Protein AF-A0A920FW53-F1 (afdb_monomer_lite)

pLDDT: mean 87.88, std 15.61, range [35.84, 98.0]

Foldseek 3Di:
DVVDPDDFAQEDEDEAQPLVVQVVVDPDPVSSVVRDDPPRVVVQVVQVVVVVRYPYHHDPVCVVVVVVVDPPDPPPPPPDD

Secondary structure (DSSP, 8-state):
-TTTTPPP-SEEE-----HHHHHHH---HHHHHTT--HHHHHHHHHHHHTTTT-EEE--GGGHHHHHHHS-----------

Structure (mmCIF, N/CA/C/O backbone):
data_AF-A0A920FW53-F1
#
_entry.id   AF-A0A920FW53-F1
#
loop_
_atom_site.group_PDB
_atom_site.id
_atom_site.type_symbol
_atom_site.label_atom_id
_atom_site.label_alt_id
_atom_site.label_comp_id
_atom_site.label_asym_id
_atom_site.label_entity_id
_atom_site.label_seq_id
_atom_site.pdbx_PDB_ins_code
_atom_site.Cartn_x
_atom_site.Cartn_y
_atom_site.Cartn_z
_atom_site.occupancy
_atom_site.B_iso_or_equiv
_atom_site.auth_seq_id
_atom_site.auth_comp_id
_atom_site.auth_asym_id
_atom_site.auth_atom_id
_atom_site.pdbx_PDB_model_num
ATOM 1 N N . MET A 1 1 ? 0.268 -12.878 -19.798 1.00 57.25 1 MET A N 1
ATOM 2 C CA . MET A 1 1 ? 0.146 -11.442 -20.145 1.00 57.25 1 MET A CA 1
ATOM 3 C C . MET A 1 1 ? 0.045 -11.146 -21.640 1.00 57.25 1 MET A C 1
ATOM 5 O O . MET A 1 1 ? -0.389 -10.058 -21.949 1.00 57.25 1 MET A O 1
ATOM 9 N N . LYS A 1 2 ? 0.438 -12.017 -22.588 1.00 54.41 2 LYS A N 1
ATOM 10 C CA . LYS A 1 2 ? 0.283 -11.691 -24.026 1.00 54.41 2 LYS A CA 1
ATOM 11 C C . LYS A 1 2 ? -1.137 -11.907 -24.580 1.00 54.41 2 LYS A C 1
ATOM 13 O O . LYS A 1 2 ? -1.466 -11.314 -25.595 1.00 54.41 2 LYS A O 1
ATOM 18 N N . SER A 1 3 ? -1.956 -12.734 -23.927 1.00 64.25 3 SER A N 1
ATOM 19 C CA . SER A 1 3 ? -3.340 -13.033 -24.335 1.00 64.25 3 SER A CA 1
ATOM 20 C C . SER A 1 3 ? -4.374 -12.039 -23.794 1.00 64.25 3 SER A C 1
ATOM 22 O O . SER A 1 3 ? -5.414 -11.831 -24.400 1.00 64.25 3 SER A O 1
ATOM 24 N N . GLU A 1 4 ? -4.059 -11.395 -22.676 1.00 70.50 4 GLU A N 1
ATOM 25 C CA . GLU A 1 4 ? -4.875 -10.396 -21.991 1.00 70.50 4 GLU A CA 1
ATOM 26 C C . GLU A 1 4 ? -4.139 -9.067 -22.185 1.00 70.50 4 GLU A C 1
ATOM 28 O O . GLU A 1 4 ? -2.958 -9.013 -21.853 1.00 70.50 4 GLU A O 1
ATOM 33 N N . LYS A 1 5 ? -4.747 -8.014 -22.743 1.00 82.12 5 LYS A N 1
ATOM 34 C CA . LYS A 1 5 ? -4.083 -6.716 -23.024 1.00 82.12 5 LYS A CA 1
ATOM 35 C C . LYS A 1 5 ? -3.728 -5.943 -21.735 1.00 82.12 5 LYS A C 1
ATOM 37 O O . LYS A 1 5 ? -4.209 -4.837 -21.511 1.00 82.12 5 LYS A O 1
ATOM 42 N N . ILE A 1 6 ? -2.903 -6.528 -20.872 1.00 85.06 6 ILE A N 1
ATOM 43 C CA . ILE A 1 6 ? -2.540 -5.999 -19.559 1.00 85.06 6 ILE A CA 1
ATOM 44 C C . ILE A 1 6 ? -1.242 -5.208 -19.687 1.00 85.06 6 ILE A C 1
ATOM 46 O O . ILE A 1 6 ? -0.227 -5.707 -20.179 1.00 85.06 6 ILE A O 1
ATOM 50 N N . VAL A 1 7 ? -1.293 -3.964 -19.224 1.00 86.50 7 VAL A N 1
ATOM 51 C CA . VAL A 1 7 ? -0.168 -3.030 -19.224 1.00 86.50 7 VAL A CA 1
ATOM 52 C C . VAL A 1 7 ? 0.718 -3.292 -18.005 1.00 86.50 7 VAL A C 1
ATOM 54 O O . VAL A 1 7 ? 0.223 -3.517 -16.904 1.00 86.50 7 VAL A O 1
ATOM 57 N N . ASN A 1 8 ? 2.036 -3.266 -18.205 1.00 89.12 8 ASN A N 1
ATOM 58 C CA . ASN A 1 8 ? 2.997 -3.301 -17.106 1.00 89.12 8 ASN A CA 1
ATOM 59 C C . ASN A 1 8 ? 3.192 -1.898 -16.529 1.00 89.12 8 ASN A C 1
ATOM 61 O O . ASN A 1 8 ? 3.245 -0.923 -17.276 1.00 89.12 8 ASN A O 1
ATOM 65 N N . PHE A 1 9 ? 3.363 -1.822 -15.211 1.00 91.81 9 PHE A N 1
ATOM 66 C CA . PHE A 1 9 ? 3.670 -0.578 -14.514 1.00 91.81 9 PHE A CA 1
ATOM 67 C C . PHE A 1 9 ? 5.135 -0.563 -14.078 1.00 91.81 9 PHE A C 1
ATOM 69 O O . PHE A 1 9 ? 5.555 -1.385 -13.258 1.00 91.81 9 PHE A O 1
ATOM 76 N N . ASP A 1 10 ? 5.894 0.403 -14.597 1.00 93.38 10 ASP A N 1
ATOM 77 C CA . ASP A 1 10 ? 7.298 0.624 -14.221 1.00 93.38 10 ASP A CA 1
ATOM 78 C C . ASP A 1 10 ? 7.426 1.278 -12.833 1.00 93.38 10 ASP A C 1
ATOM 80 O O . ASP A 1 10 ? 8.446 1.161 -12.151 1.00 93.38 10 ASP A O 1
ATOM 84 N N . MET A 1 11 ? 6.372 1.965 -12.386 1.00 94.00 11 MET A N 1
ATOM 85 C CA . MET A 1 11 ? 6.326 2.695 -11.124 1.00 94.00 11 MET A CA 1
ATOM 86 C C . MET A 1 11 ? 4.933 2.593 -10.501 1.00 94.00 11 MET A C 1
ATOM 88 O O . MET A 1 11 ? 3.926 2.694 -11.201 1.00 94.00 11 MET A O 1
ATOM 92 N N . LEU A 1 12 ? 4.891 2.424 -9.181 1.00 96.19 12 LEU A N 1
ATOM 93 C CA . LEU A 1 12 ? 3.679 2.486 -8.371 1.00 96.19 12 LEU A CA 1
ATOM 94 C C . LEU A 1 12 ? 3.865 3.584 -7.322 1.00 96.19 12 LEU A C 1
ATOM 96 O O . LEU A 1 12 ? 4.744 3.468 -6.474 1.00 96.19 12 LEU A O 1
ATOM 100 N N . ILE A 1 13 ? 3.029 4.620 -7.364 1.00 96.69 13 ILE A N 1
ATOM 101 C CA . ILE A 1 13 ? 2.990 5.686 -6.354 1.00 96.69 13 ILE A CA 1
ATOM 102 C C . ILE A 1 13 ? 1.682 5.531 -5.588 1.00 96.69 13 ILE A C 1
ATOM 104 O O . ILE A 1 13 ? 0.616 5.640 -6.194 1.00 96.69 13 ILE A O 1
ATOM 108 N N . ILE A 1 14 ? 1.748 5.234 -4.292 1.00 95.69 14 ILE A N 1
ATOM 109 C CA . ILE A 1 14 ? 0.552 4.958 -3.492 1.00 95.69 14 ILE A CA 1
ATOM 110 C C . ILE A 1 14 ? 0.753 5.309 -2.020 1.00 95.69 14 ILE A C 1
ATOM 112 O O . ILE A 1 14 ? 1.794 5.025 -1.441 1.00 95.69 14 ILE A O 1
ATOM 116 N N . ASN A 1 15 ? -0.274 5.880 -1.400 1.00 93.94 15 ASN A N 1
ATOM 117 C CA . ASN A 1 15 ? -0.313 6.199 0.022 1.00 93.94 15 ASN A CA 1
ATOM 118 C C . ASN A 1 15 ? -1.532 5.524 0.650 1.00 93.94 15 ASN A C 1
ATOM 120 O O . ASN A 1 15 ? -2.574 5.424 0.008 1.00 93.94 15 ASN A O 1
ATOM 124 N N . LEU A 1 16 ? -1.378 5.058 1.888 1.00 96.00 16 LEU A N 1
ATOM 125 C CA . LEU A 1 16 ? -2.424 4.352 2.623 1.00 96.00 16 LEU A CA 1
ATOM 126 C C . LEU A 1 16 ? -3.353 5.329 3.340 1.00 96.00 16 LEU A C 1
ATOM 128 O O . LEU A 1 16 ? -2.959 6.451 3.670 1.00 96.00 16 LEU A O 1
ATOM 132 N N . TYR A 1 17 ? -4.568 4.874 3.630 1.00 95.62 17 TYR A N 1
ATOM 133 C CA . TYR A 1 17 ? -5.493 5.621 4.479 1.00 95.62 17 TYR A CA 1
ATOM 134 C C . TYR A 1 17 ? -4.924 5.797 5.897 1.00 95.62 17 TYR A C 1
ATOM 136 O O . TYR A 1 17 ? -4.212 4.916 6.393 1.00 95.62 17 TYR A O 1
ATOM 144 N N . PRO A 1 18 ? -5.212 6.928 6.569 1.00 95.12 18 PRO A N 1
ATOM 145 C CA . PRO A 1 18 ? -4.564 7.315 7.821 1.00 95.12 18 PRO A CA 1
ATOM 146 C C . PRO A 1 18 ? -5.157 6.580 9.037 1.00 95.12 18 PRO A C 1
ATOM 148 O O . PRO A 1 18 ? -5.624 7.196 9.993 1.00 95.12 18 PRO A O 1
ATOM 151 N N . PHE A 1 19 ? -5.118 5.247 9.020 1.00 96.06 19 PHE A N 1
ATOM 152 C CA . PHE A 1 19 ? -5.682 4.378 10.057 1.00 96.06 19 PHE A CA 1
ATOM 153 C C . PHE A 1 19 ? -5.178 4.725 11.466 1.00 96.06 19 PHE A C 1
ATOM 155 O O . PHE A 1 19 ? -5.967 4.858 12.402 1.00 96.06 19 PHE A O 1
ATOM 162 N N . GLU A 1 20 ? -3.867 4.944 11.612 1.00 94.88 20 GLU A N 1
ATOM 163 C CA . GLU A 1 20 ? -3.257 5.301 12.898 1.00 94.88 20 GLU A CA 1
ATOM 164 C C . GLU A 1 20 ? -3.773 6.644 13.433 1.00 94.88 20 GLU A C 1
ATOM 166 O O . GLU A 1 20 ? -4.045 6.780 14.628 1.00 94.88 20 GLU A O 1
ATOM 171 N N . GLU A 1 21 ? -3.933 7.646 12.564 1.00 96.12 21 GLU A N 1
ATOM 172 C CA . GLU A 1 21 ? -4.479 8.937 12.981 1.00 96.12 21 GLU A CA 1
ATOM 173 C C . GLU A 1 21 ? -5.940 8.817 13.400 1.00 96.12 21 GLU A C 1
ATOM 175 O O . GLU A 1 21 ? -6.353 9.462 14.364 1.00 96.12 21 GLU A O 1
ATOM 180 N N . THR A 1 22 ? -6.721 7.996 12.699 1.00 96.25 22 THR A N 1
ATOM 181 C CA . THR A 1 22 ? -8.135 7.792 13.015 1.00 96.25 22 THR A CA 1
ATOM 182 C C . THR A 1 22 ? -8.303 7.128 14.378 1.00 96.25 22 THR A C 1
ATOM 184 O O . THR A 1 22 ? -9.084 7.628 15.184 1.00 96.25 22 THR A O 1
ATOM 187 N N . ILE A 1 23 ? -7.493 6.117 14.720 1.00 96.56 23 ILE A N 1
ATOM 188 C CA . ILE A 1 23 ? -7.505 5.513 16.071 1.00 96.56 23 ILE A CA 1
ATOM 189 C C . ILE A 1 23 ? -7.188 6.547 17.161 1.00 96.56 23 ILE A C 1
ATOM 191 O O . ILE A 1 23 ? -7.739 6.490 18.260 1.00 96.56 23 ILE A O 1
ATOM 195 N N . LYS A 1 24 ? -6.305 7.510 16.875 1.00 97.06 24 LYS A N 1
ATOM 196 C CA . LYS A 1 24 ? -5.973 8.585 17.823 1.00 97.06 24 LYS A CA 1
ATOM 197 C C . LYS A 1 24 ? -7.105 9.609 17.976 1.00 97.06 24 LYS A C 1
ATOM 199 O O . LYS A 1 24 ? -7.188 10.252 19.020 1.00 97.06 24 LYS A O 1
ATOM 204 N N . LYS A 1 25 ? -7.952 9.781 16.956 1.00 96.75 25 LYS A N 1
ATOM 205 C CA . LYS A 1 25 ? -9.010 10.808 16.897 1.00 96.75 25 LYS A CA 1
ATOM 206 C C . LYS A 1 25 ? -10.375 10.312 17.381 1.00 96.75 25 LYS A C 1
ATOM 208 O O . LYS A 1 25 ? -11.140 11.108 17.921 1.00 96.75 25 LYS A O 1
ATOM 213 N N . THR A 1 26 ? -10.701 9.034 17.197 1.00 95.38 26 THR A N 1
ATOM 214 C CA . THR A 1 26 ? -12.026 8.474 17.507 1.00 95.38 26 THR A CA 1
ATOM 215 C C . THR A 1 26 ? -11.920 7.089 18.145 1.00 95.38 26 THR A C 1
ATOM 217 O O . THR A 1 26 ? -10.941 6.373 17.960 1.00 95.38 26 THR A O 1
ATOM 220 N N . LYS A 1 27 ? -12.949 6.705 18.908 1.00 95.38 27 LYS A N 1
ATOM 221 C CA . LYS A 1 27 ? -13.118 5.342 19.450 1.00 95.38 27 LYS A CA 1
ATOM 222 C C . LYS A 1 27 ? -14.229 4.560 18.750 1.00 95.38 27 LYS A C 1
ATOM 224 O O . LYS A 1 27 ? -14.526 3.436 19.147 1.00 95.38 27 LYS A O 1
ATOM 229 N N . LYS A 1 28 ? -14.883 5.160 17.754 1.00 97.31 28 LYS A N 1
ATOM 230 C CA . LYS A 1 28 ? -15.963 4.506 17.017 1.00 97.31 28 LYS A CA 1
ATOM 231 C C . LYS A 1 28 ? -15.363 3.458 16.087 1.00 97.31 28 LYS A C 1
ATOM 233 O O . LYS A 1 28 ? -14.567 3.793 15.213 1.00 97.31 28 LYS A O 1
ATOM 238 N N . SER A 1 29 ? -15.755 2.203 16.285 1.00 96.62 29 SER A N 1
ATOM 239 C CA . SER A 1 29 ? -15.268 1.060 15.508 1.00 96.62 29 SER A CA 1
ATOM 240 C C . SER A 1 29 ? -15.479 1.251 14.015 1.00 96.62 29 SER A C 1
ATOM 242 O O . SER A 1 29 ? -14.564 0.999 13.243 1.00 96.62 29 SER A O 1
ATOM 244 N N . ASP A 1 30 ? -16.650 1.746 13.625 1.00 97.50 30 ASP A N 1
ATOM 245 C CA . ASP A 1 30 ? -17.048 1.825 12.221 1.00 97.50 30 ASP A CA 1
ATOM 246 C C . ASP A 1 30 ? -16.160 2.825 11.469 1.00 97.50 30 ASP A C 1
ATOM 248 O O . ASP A 1 30 ? -15.601 2.499 10.430 1.00 97.50 30 ASP A O 1
ATOM 252 N N . GLU A 1 31 ? -15.905 3.996 12.064 1.00 96.00 31 GLU A N 1
ATOM 253 C CA . GLU A 1 31 ? -14.994 5.008 11.507 1.00 96.00 31 GLU A CA 1
ATOM 254 C C . GLU A 1 31 ? -13.548 4.488 11.380 1.00 96.00 31 GLU A C 1
ATOM 256 O O . GLU A 1 31 ? -12.834 4.858 10.449 1.00 96.00 31 GLU A O 1
ATOM 261 N N . ILE A 1 32 ? -13.103 3.624 12.300 1.00 97.12 32 ILE A N 1
ATOM 262 C CA . ILE A 1 32 ? -11.767 3.008 12.260 1.00 97.12 32 ILE A CA 1
ATOM 263 C C . ILE A 1 32 ? -11.696 1.918 11.180 1.00 97.12 32 ILE A C 1
ATOM 265 O O . ILE A 1 32 ? -10.702 1.843 10.457 1.00 97.12 32 ILE A O 1
ATOM 269 N N . ILE A 1 33 ? -12.732 1.082 11.058 1.00 96.44 33 ILE A N 1
ATOM 270 C CA . ILE A 1 33 ? -12.799 -0.019 10.083 1.00 96.44 33 ILE A CA 1
ATOM 271 C C . ILE A 1 33 ? -12.754 0.521 8.651 1.00 96.44 33 ILE A C 1
ATOM 273 O O . ILE A 1 33 ? -12.022 -0.027 7.829 1.00 96.44 33 ILE A O 1
ATOM 277 N N . GLU A 1 34 ? -13.435 1.634 8.374 1.00 96.31 34 GLU A N 1
ATOM 278 C CA . GLU A 1 34 ? -13.409 2.292 7.057 1.00 96.31 34 GLU A CA 1
ATOM 279 C C . GLU A 1 34 ? -12.004 2.753 6.630 1.00 96.31 34 GLU A C 1
ATOM 281 O O . GLU A 1 34 ? -11.733 2.953 5.447 1.00 96.31 34 GLU A O 1
ATOM 286 N N . MET A 1 35 ? -11.072 2.903 7.574 1.00 96.94 35 MET A N 1
ATOM 287 C CA . MET A 1 35 ? -9.689 3.287 7.276 1.00 96.94 35 MET A CA 1
ATOM 288 C C . MET A 1 35 ? -8.770 2.093 6.984 1.00 96.94 35 MET A C 1
ATOM 290 O O . MET A 1 35 ? -7.579 2.292 6.731 1.00 96.9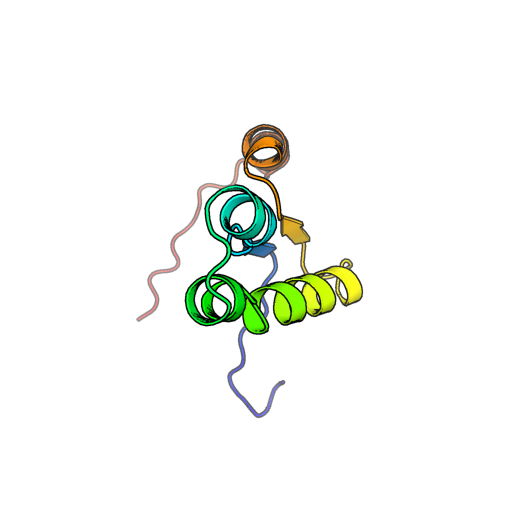4 35 MET A O 1
ATOM 294 N N . ILE A 1 36 ? -9.275 0.856 7.016 1.00 96.25 36 ILE A N 1
ATOM 295 C CA . ILE A 1 36 ? -8.492 -0.336 6.671 1.00 96.25 36 ILE A CA 1
ATOM 296 C C . ILE A 1 36 ? -8.358 -0.434 5.148 1.00 96.25 36 ILE A C 1
ATOM 298 O O . ILE A 1 36 ? -9.259 -0.875 4.438 1.00 96.25 36 ILE A O 1
ATOM 302 N N . ASP A 1 37 ? -7.180 -0.079 4.641 1.00 97.12 37 ASP A N 1
ATOM 303 C CA . ASP A 1 37 ? -6.899 -0.114 3.207 1.00 97.12 37 ASP A CA 1
ATOM 304 C C . ASP A 1 37 ? -6.359 -1.482 2.749 1.00 97.12 37 ASP A C 1
ATOM 306 O O . ASP A 1 37 ? -5.165 -1.775 2.846 1.00 97.12 37 ASP A O 1
ATOM 310 N N . ILE A 1 38 ? -7.228 -2.337 2.210 1.00 97.00 38 ILE A N 1
ATOM 311 C CA . ILE A 1 38 ? -6.831 -3.652 1.677 1.00 97.00 38 ILE A CA 1
ATOM 312 C C . ILE A 1 38 ? -6.114 -3.523 0.325 1.00 97.00 38 ILE A C 1
ATOM 314 O O . ILE A 1 38 ? -5.127 -4.222 0.061 1.00 97.00 38 ILE A O 1
ATOM 318 N N . GLY A 1 39 ? -6.601 -2.632 -0.540 1.00 97.25 39 GLY A N 1
ATOM 319 C CA . GLY A 1 39 ? -6.099 -2.466 -1.903 1.00 97.25 39 GLY A CA 1
ATOM 320 C C . GLY A 1 39 ? -4.692 -1.879 -1.922 1.00 97.25 39 GLY A C 1
ATOM 321 O O . GLY A 1 39 ? -3.800 -2.423 -2.578 1.00 97.25 39 GLY A O 1
ATOM 322 N N . GLY A 1 40 ? -4.467 -0.827 -1.138 1.00 96.50 40 GLY A N 1
ATOM 323 C CA . GLY A 1 40 ? -3.183 -0.152 -1.030 1.00 96.50 40 GLY A CA 1
ATOM 324 C C . GLY A 1 40 ? -2.081 -1.076 -0.531 1.00 96.50 40 GLY A C 1
ATOM 325 O O . GLY A 1 40 ? -1.045 -1.211 -1.185 1.00 96.50 40 GLY A O 1
ATOM 326 N N . HIS A 1 41 ? -2.326 -1.819 0.551 1.00 96.31 41 HIS A N 1
ATOM 327 C CA . HIS A 1 41 ? -1.360 -2.800 1.056 1.00 96.31 41 HIS A CA 1
ATOM 328 C C . HIS A 1 41 ? -1.083 -3.924 0.051 1.00 96.31 41 HIS A C 1
ATOM 330 O O . H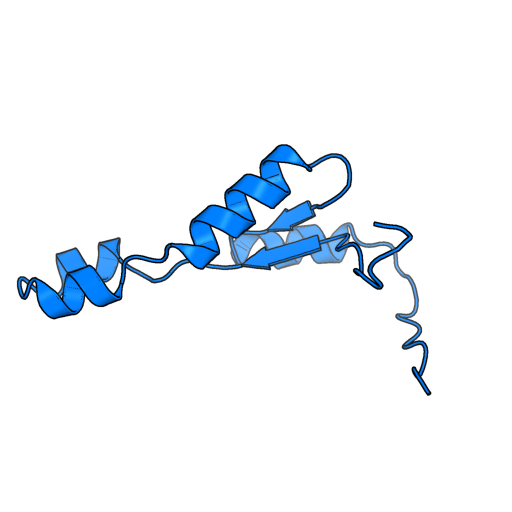IS A 1 41 ? 0.068 -4.350 -0.094 1.00 96.31 41 HIS A O 1
ATOM 336 N N . SER A 1 42 ? -2.114 -4.392 -0.657 1.00 98.00 42 SER A N 1
ATOM 337 C CA . SER A 1 42 ? -1.972 -5.435 -1.678 1.00 98.00 42 SER A CA 1
ATOM 338 C C . SER A 1 42 ? -1.078 -4.972 -2.831 1.00 98.00 42 SER A C 1
ATOM 340 O O . SER A 1 42 ? -0.146 -5.684 -3.213 1.00 98.00 42 SER A O 1
ATOM 342 N N . LEU A 1 43 ? -1.301 -3.754 -3.336 1.00 97.38 43 LEU A N 1
ATOM 343 C CA . LEU A 1 43 ? -0.507 -3.161 -4.415 1.00 97.38 43 LEU A CA 1
ATOM 344 C C . LEU A 1 43 ? 0.939 -2.891 -3.987 1.00 97.38 43 LEU A C 1
ATOM 346 O O . LEU A 1 43 ? 1.861 -3.247 -4.722 1.00 97.38 43 LEU A O 1
ATOM 350 N N . ILE A 1 44 ? 1.153 -2.336 -2.789 1.00 96.69 44 ILE A N 1
ATOM 351 C CA . ILE A 1 44 ? 2.500 -2.102 -2.241 1.00 96.69 44 ILE A CA 1
ATOM 352 C C . ILE A 1 44 ? 3.273 -3.419 -2.164 1.00 96.69 44 ILE A C 1
ATOM 354 O O . ILE A 1 44 ? 4.398 -3.510 -2.660 1.00 96.69 44 ILE A O 1
ATOM 358 N N . ARG A 1 45 ? 2.666 -4.468 -1.595 1.00 97.31 45 ARG A N 1
ATOM 359 C CA . ARG A 1 45 ? 3.309 -5.786 -1.482 1.00 97.31 45 ARG A CA 1
ATOM 360 C C . ARG A 1 45 ? 3.616 -6.390 -2.849 1.00 97.31 45 ARG A C 1
ATOM 362 O O . ARG A 1 45 ? 4.701 -6.942 -3.029 1.00 97.31 45 ARG A O 1
ATOM 369 N N . ALA A 1 46 ? 2.701 -6.269 -3.810 1.00 96.62 46 ALA A N 1
ATOM 370 C CA . ALA A 1 46 ? 2.917 -6.748 -5.172 1.00 96.62 46 ALA A CA 1
ATOM 371 C C . ALA A 1 46 ? 4.088 -6.023 -5.858 1.00 96.62 46 ALA A C 1
ATOM 373 O O . ALA A 1 46 ? 4.959 -6.680 -6.432 1.00 96.62 46 ALA A O 1
ATOM 374 N N . ALA A 1 47 ? 4.154 -4.692 -5.748 1.00 96.69 47 ALA A N 1
ATOM 375 C CA . ALA A 1 47 ? 5.233 -3.896 -6.329 1.00 96.69 47 ALA A CA 1
ATOM 376 C C . ALA A 1 47 ? 6.590 -4.180 -5.671 1.00 96.69 47 ALA A C 1
ATOM 378 O O . ALA A 1 47 ? 7.568 -4.377 -6.385 1.00 96.69 47 ALA A O 1
ATOM 379 N N . ILE A 1 48 ? 6.649 -4.294 -4.337 1.00 95.50 48 ILE A N 1
ATOM 380 C CA . ILE A 1 48 ? 7.883 -4.656 -3.616 1.00 95.50 48 ILE A CA 1
ATOM 381 C C . ILE A 1 48 ? 8.357 -6.055 -4.020 1.00 95.50 48 ILE A C 1
ATOM 383 O O . ILE A 1 48 ? 9.538 -6.252 -4.293 1.00 95.50 48 ILE A O 1
ATOM 387 N N . LYS A 1 49 ? 7.449 -7.032 -4.124 1.00 96.88 49 LYS A N 1
ATOM 388 C CA . LYS A 1 49 ? 7.802 -8.379 -4.602 1.00 96.88 49 LYS A CA 1
ATOM 389 C C . LYS A 1 49 ? 8.360 -8.353 -6.032 1.00 96.8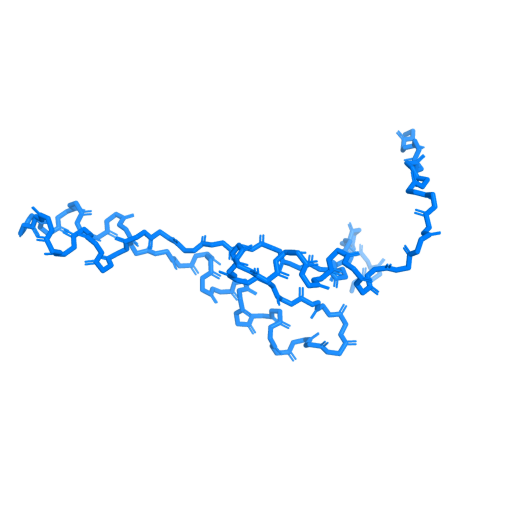8 49 LYS A C 1
ATOM 391 O O . LYS A 1 49 ? 9.190 -9.187 -6.377 1.00 96.88 49 LYS A O 1
ATOM 396 N N . ASN A 1 50 ? 7.924 -7.394 -6.848 1.00 95.62 50 ASN A N 1
ATOM 397 C CA . ASN A 1 50 ? 8.336 -7.210 -8.238 1.00 95.62 50 ASN A CA 1
ATOM 398 C C . ASN A 1 50 ? 9.337 -6.046 -8.422 1.00 95.62 50 ASN A C 1
ATOM 400 O O . ASN A 1 50 ? 9.396 -5.460 -9.506 1.00 95.62 50 ASN A O 1
ATOM 404 N N . TYR A 1 51 ? 10.131 -5.709 -7.395 1.00 94.12 51 TYR A N 1
ATOM 405 C CA . TYR A 1 51 ? 10.987 -4.508 -7.368 1.00 94.12 51 TYR A CA 1
ATOM 406 C C . TYR A 1 51 ? 11.981 -4.396 -8.537 1.00 94.12 51 TYR A C 1
ATOM 408 O O . TYR A 1 51 ? 12.416 -3.304 -8.887 1.00 94.12 51 TYR A O 1
ATOM 416 N N . THR A 1 52 ? 12.339 -5.515 -9.173 1.00 95.38 52 THR A N 1
ATOM 417 C CA . THR A 1 52 ? 13.208 -5.530 -10.361 1.00 95.38 52 THR A CA 1
ATOM 418 C C . THR A 1 52 ? 12.559 -4.898 -11.596 1.00 95.38 52 THR A C 1
ATOM 420 O O . THR A 1 52 ? 13.255 -4.598 -12.560 1.00 95.38 52 THR A O 1
ATOM 423 N N . LYS A 1 53 ? 11.226 -4.772 -11.609 1.00 94.06 53 LYS A N 1
ATOM 424 C CA . LYS A 1 53 ? 10.430 -4.287 -12.751 1.00 94.06 53 LYS A CA 1
ATOM 425 C C . LYS A 1 53 ? 9.489 -3.137 -12.394 1.00 94.06 53 LYS A C 1
ATOM 427 O O . LYS A 1 53 ? 9.084 -2.408 -13.287 1.00 94.06 53 LYS A O 1
ATOM 432 N N . THR A 1 54 ? 9.131 -2.983 -11.122 1.00 95.19 54 THR A N 1
A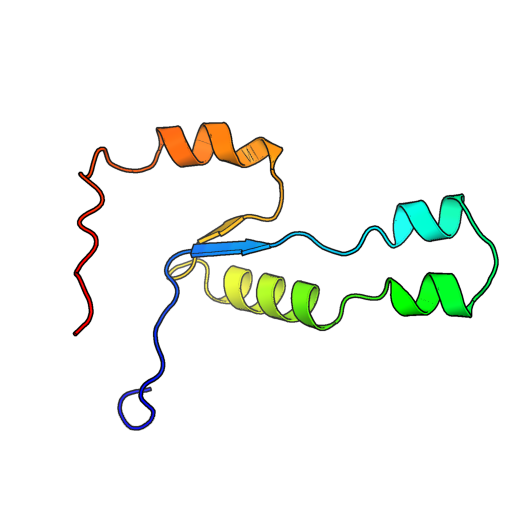TOM 433 C CA . THR A 1 54 ? 8.228 -1.931 -10.650 1.00 95.19 54 THR A CA 1
ATOM 434 C C . THR A 1 54 ? 8.879 -1.205 -9.484 1.00 95.19 54 THR A C 1
ATOM 436 O O . THR A 1 54 ? 9.285 -1.841 -8.518 1.00 95.19 54 THR A O 1
ATOM 439 N N . THR A 1 55 ? 8.949 0.123 -9.544 1.00 95.06 55 THR A N 1
ATOM 440 C CA . THR A 1 55 ? 9.471 0.952 -8.448 1.00 95.06 55 THR A CA 1
ATOM 441 C C . THR A 1 55 ? 8.323 1.382 -7.527 1.00 95.06 55 THR A C 1
ATOM 443 O O . THR A 1 55 ? 7.513 2.211 -7.953 1.00 95.06 55 THR A O 1
ATOM 446 N N . PRO A 1 56 ? 8.206 0.850 -6.293 1.00 95.50 56 PRO A N 1
ATOM 447 C CA . PRO A 1 56 ? 7.213 1.314 -5.328 1.00 95.50 56 PRO A CA 1
ATOM 448 C C . PRO A 1 56 ? 7.661 2.620 -4.659 1.00 95.50 56 PRO A C 1
ATOM 450 O O . PRO A 1 56 ? 8.805 2.746 -4.225 1.00 95.50 56 PRO A O 1
ATOM 453 N N . ILE A 1 57 ? 6.745 3.577 -4.539 1.00 96.38 57 ILE A N 1
ATOM 454 C CA . ILE A 1 57 ? 6.947 4.855 -3.855 1.00 96.38 57 ILE A CA 1
ATOM 455 C C . ILE A 1 57 ? 5.756 5.064 -2.927 1.00 96.38 57 ILE A C 1
ATOM 457 O O . ILE A 1 57 ? 4.625 5.210 -3.388 1.00 96.38 57 ILE A O 1
ATOM 461 N N . VAL A 1 58 ? 6.024 5.054 -1.621 1.00 95.50 58 VAL A N 1
ATOM 462 C CA . VAL A 1 58 ? 4.979 5.061 -0.583 1.00 95.50 58 VAL A CA 1
ATOM 463 C C . VAL A 1 58 ? 4.968 6.317 0.282 1.00 95.50 58 VAL A C 1
ATOM 465 O O . VAL A 1 58 ? 4.082 6.491 1.114 1.00 95.50 58 VAL A O 1
ATOM 468 N N . SER A 1 59 ? 5.944 7.208 0.089 1.00 94.94 59 SER A N 1
ATOM 469 C CA . SER A 1 59 ? 6.065 8.451 0.843 1.00 94.94 59 SER A CA 1
ATOM 470 C C . SER A 1 59 ? 6.265 9.656 -0.080 1.00 94.94 59 SER A C 1
ATOM 472 O O . SER A 1 59 ? 7.157 9.629 -0.935 1.00 94.94 59 SER A O 1
ATOM 474 N N . PRO A 1 60 ? 5.521 10.761 0.121 1.00 95.44 60 PRO A N 1
ATOM 475 C CA . PRO A 1 60 ? 5.730 11.998 -0.624 1.00 95.44 60 PRO A CA 1
ATOM 476 C C . PRO A 1 60 ? 7.100 12.634 -0.389 1.00 95.44 60 PRO A C 1
ATOM 478 O O . PRO A 1 60 ? 7.597 13.376 -1.239 1.00 95.44 60 PRO A O 1
ATOM 481 N N . THR A 1 61 ? 7.744 12.331 0.741 1.00 96.62 61 THR A N 1
ATOM 482 C CA . THR A 1 61 ? 9.086 12.840 1.068 1.00 96.62 61 THR A CA 1
ATOM 483 C C . THR A 1 61 ? 10.136 12.415 0.045 1.00 96.62 61 THR A C 1
ATOM 485 O O . THR A 1 61 ? 11.107 13.140 -0.184 1.00 96.62 61 THR A O 1
ATOM 488 N N . ASP A 1 62 ? 9.917 11.284 -0.626 1.00 94.56 62 ASP A N 1
ATOM 489 C CA . ASP A 1 62 ? 10.891 10.688 -1.538 1.00 94.56 62 ASP A CA 1
ATOM 490 C C . ASP A 1 62 ? 10.804 11.287 -2.946 1.00 94.56 62 ASP A C 1
ATOM 492 O O . ASP A 1 62 ? 11.751 11.188 -3.735 1.00 94.56 62 ASP A O 1
ATOM 496 N N . TYR A 1 63 ? 9.703 11.977 -3.269 1.00 94.94 63 TYR A N 1
ATOM 497 C CA . TYR A 1 63 ? 9.420 12.477 -4.618 1.00 94.94 63 TYR A CA 1
ATOM 498 C C . TYR A 1 63 ? 10.547 13.355 -5.149 1.00 94.94 63 TYR A C 1
ATOM 500 O O . TYR A 1 63 ? 11.001 13.175 -6.277 1.00 94.94 63 TYR A O 1
ATOM 508 N N . LYS A 1 64 ? 11.067 14.269 -4.324 1.00 94.75 64 LYS A N 1
ATOM 509 C CA . LYS A 1 64 ? 12.155 15.171 -4.725 1.00 94.75 64 LYS A CA 1
ATOM 510 C C . LYS A 1 64 ? 13.421 14.407 -5.111 1.00 94.75 64 LYS A C 1
ATOM 512 O O . LYS A 1 64 ? 14.105 14.794 -6.058 1.00 94.75 64 LYS A O 1
ATOM 517 N N . GLN A 1 65 ? 13.752 13.343 -4.383 1.00 93.69 65 GLN A N 1
ATOM 518 C CA . GLN A 1 65 ? 14.914 12.513 -4.690 1.00 93.69 65 GLN A CA 1
ATOM 519 C C . GLN A 1 65 ? 14.682 11.695 -5.962 1.00 93.69 65 GLN A C 1
ATOM 521 O O . GLN A 1 65 ? 15.580 11.604 -6.798 1.00 93.69 65 GLN A O 1
ATOM 526 N N . ILE A 1 66 ? 13.486 11.132 -6.121 1.00 92.31 66 ILE A N 1
ATOM 527 C CA . ILE A 1 66 ? 13.112 10.313 -7.277 1.00 92.31 66 ILE A CA 1
ATOM 528 C C . ILE A 1 66 ? 13.115 11.152 -8.552 1.00 92.31 66 ILE A C 1
ATOM 530 O O . ILE A 1 66 ? 13.773 10.777 -9.515 1.00 92.31 66 ILE A O 1
ATOM 534 N N . ILE A 1 67 ? 12.480 12.326 -8.536 1.00 92.25 67 ILE A N 1
ATOM 535 C CA . ILE A 1 67 ? 12.441 13.253 -9.677 1.00 92.25 67 ILE A CA 1
ATOM 536 C C . ILE A 1 67 ? 13.857 13.625 -10.131 1.00 92.25 67 ILE A C 1
ATOM 538 O O . ILE A 1 67 ? 14.121 13.657 -11.326 1.00 92.25 67 ILE A O 1
ATOM 542 N N . ARG A 1 68 ? 14.790 13.846 -9.196 1.00 91.12 68 ARG A N 1
ATOM 543 C CA . ARG A 1 68 ? 16.202 14.128 -9.521 1.00 91.12 68 ARG A CA 1
ATOM 544 C C . ARG A 1 68 ? 16.933 12.949 -10.163 1.00 91.12 68 ARG A C 1
ATOM 546 O O . ARG A 1 68 ? 17.897 13.170 -10.885 1.00 91.12 68 ARG A O 1
ATOM 553 N N . LYS A 1 69 ? 16.529 11.718 -9.846 1.00 88.69 69 LYS A N 1
ATOM 554 C CA . LYS A 1 69 ? 17.114 10.486 -10.393 1.00 88.69 69 LYS A CA 1
ATOM 555 C C . LYS A 1 69 ? 16.483 10.077 -11.722 1.00 88.69 69 LYS A C 1
ATOM 557 O O . LYS A 1 69 ? 17.075 9.269 -12.434 1.00 88.69 69 LYS A O 1
ATOM 562 N N . LEU A 1 70 ? 15.295 10.591 -12.048 1.00 86.81 70 LEU A N 1
ATOM 563 C CA . LEU A 1 70 ? 14.675 10.327 -13.336 1.00 86.81 70 LEU A CA 1
ATOM 564 C C . LEU A 1 70 ? 15.540 10.932 -14.449 1.00 86.81 70 LEU A C 1
ATOM 566 O O . LEU A 1 70 ? 16.009 12.065 -14.320 1.00 86.81 70 LEU A O 1
ATOM 570 N N . PRO A 1 71 ? 15.763 10.198 -15.551 1.00 81.44 71 PRO A N 1
ATOM 571 C CA . PRO A 1 71 ? 16.474 10.754 -16.687 1.00 81.44 71 PRO A CA 1
ATOM 572 C C . PRO A 1 71 ? 15.718 11.981 -17.203 1.00 81.44 71 PRO A C 1
ATOM 574 O O . PRO A 1 71 ? 14.485 11.972 -17.262 1.00 81.44 71 PRO A O 1
ATOM 577 N N . ASN A 1 72 ? 16.460 13.008 -17.633 1.00 71.88 72 ASN A N 1
ATOM 578 C CA . ASN A 1 72 ? 15.937 14.170 -18.359 1.00 71.88 72 ASN A CA 1
ATOM 579 C C . ASN A 1 72 ? 15.4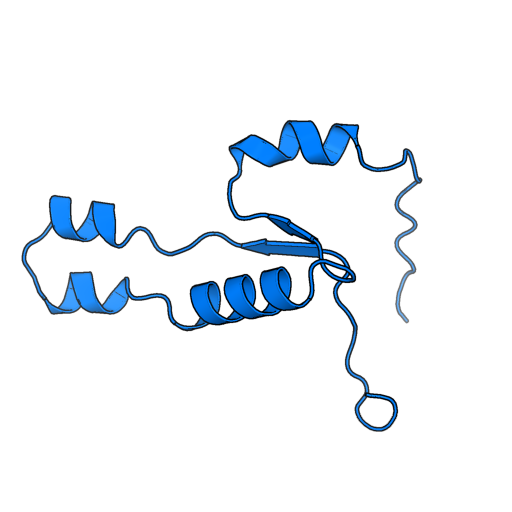17 13.737 -19.741 1.00 71.88 72 ASN A C 1
ATOM 581 O O . ASN A 1 72 ? 15.967 14.080 -20.785 1.00 71.88 72 ASN A O 1
ATOM 585 N N . SER A 1 73 ? 14.368 12.926 -19.761 1.00 62.59 73 SER A N 1
ATOM 586 C CA . SER A 1 73 ? 13.639 12.586 -20.966 1.00 62.59 73 SER A CA 1
ATOM 587 C C . SER A 1 73 ? 12.522 13.610 -21.115 1.00 62.59 73 SER A C 1
ATOM 589 O O . SER A 1 73 ? 11.739 13.841 -20.194 1.00 62.59 73 SER A O 1
ATOM 591 N N . LYS A 1 74 ? 12.439 14.255 -22.284 1.00 58.78 74 LYS A N 1
ATOM 592 C CA . LYS A 1 74 ? 11.196 14.917 -22.686 1.00 58.78 74 LYS A CA 1
ATOM 593 C C . LYS A 1 74 ? 10.121 13.836 -22.602 1.00 58.78 74 LYS A C 1
ATOM 595 O O . LYS A 1 74 ? 10.167 12.898 -23.398 1.00 58.78 74 LYS A O 1
ATOM 600 N N . LEU A 1 75 ? 9.214 13.935 -21.629 1.00 56.09 75 LEU A N 1
ATOM 601 C CA . LEU A 1 75 ? 8.043 13.071 -21.499 1.00 56.09 75 LEU A CA 1
ATOM 602 C C . LEU A 1 75 ? 7.261 13.156 -22.817 1.00 56.09 75 LEU A C 1
ATOM 604 O O . LEU A 1 75 ? 6.417 14.032 -23.002 1.00 56.09 75 LEU A O 1
ATOM 608 N N . ARG A 1 76 ? 7.571 12.281 -23.781 1.00 54.97 76 ARG A N 1
ATOM 609 C CA . ARG A 1 76 ? 6.743 12.108 -24.970 1.00 54.97 76 ARG A CA 1
ATOM 610 C C . ARG A 1 76 ? 5.468 11.466 -24.466 1.00 54.97 76 ARG A C 1
ATOM 612 O O . ARG A 1 76 ? 5.415 10.253 -24.279 1.00 54.97 76 ARG A O 1
ATOM 619 N N . ARG A 1 77 ? 4.432 12.281 -24.282 1.00 53.03 77 ARG A N 1
ATOM 620 C CA . ARG A 1 77 ? 3.061 11.797 -24.405 1.00 53.03 77 ARG A CA 1
ATOM 621 C C . ARG A 1 77 ? 2.979 11.139 -25.780 1.00 53.03 77 ARG A C 1
ATOM 623 O O . ARG A 1 77 ? 2.939 11.824 -26.799 1.00 53.03 77 ARG A O 1
ATOM 630 N N . LYS A 1 78 ? 3.062 9.808 -25.837 1.00 49.50 78 LYS A N 1
ATOM 631 C CA . LYS A 1 78 ? 2.515 9.098 -26.988 1.00 49.50 78 LYS A CA 1
ATOM 632 C C . LYS A 1 78 ? 1.020 9.368 -26.899 1.00 49.50 78 LYS A C 1
ATOM 634 O O . LYS A 1 78 ? 0.374 8.879 -25.982 1.00 49.50 78 LYS A O 1
ATOM 639 N N . ASN A 1 79 ? 0.525 10.235 -27.778 1.00 45.06 79 ASN A N 1
ATOM 640 C CA . ASN A 1 79 ? -0.901 10.366 -28.021 1.00 45.06 79 ASN A CA 1
ATOM 641 C C . ASN A 1 79 ? -1.397 8.968 -28.389 1.00 45.06 79 ASN A C 1
ATOM 643 O O . ASN A 1 79 ? -1.023 8.438 -29.435 1.00 45.06 79 ASN A O 1
ATOM 647 N N . THR A 1 80 ? -2.140 8.342 -27.487 1.00 44.16 80 THR A N 1
ATOM 648 C CA . THR A 1 80 ? -2.874 7.119 -27.784 1.00 44.16 80 THR A CA 1
ATOM 649 C C . THR A 1 80 ? -4.071 7.550 -28.629 1.00 44.16 80 THR A C 1
ATOM 651 O O . THR A 1 80 ? -4.900 8.322 -28.148 1.00 44.16 80 THR A O 1
ATOM 654 N N . GLN A 1 81 ? -4.074 7.154 -2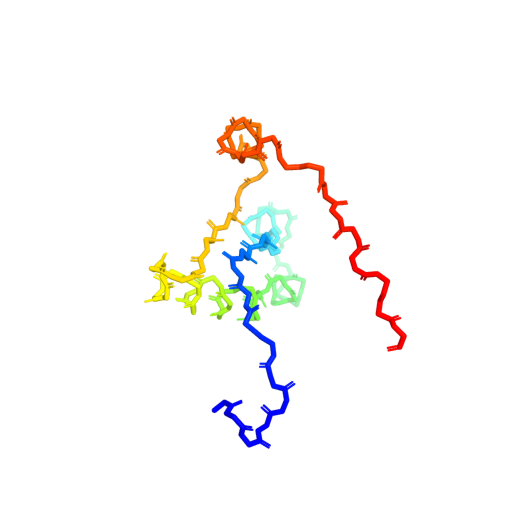9.904 1.00 35.84 81 GLN A N 1
ATOM 655 C CA . GLN A 1 81 ? -5.298 7.042 -30.703 1.00 35.84 81 GLN A CA 1
ATOM 656 C C . GLN A 1 81 ? -6.145 5.893 -30.161 1.00 35.84 81 GLN A C 1
ATOM 658 O O . GLN A 1 81 ? -5.534 4.910 -29.677 1.00 35.84 81 GLN A O 1
#

Sequence (81 aa):
MKSEKIVNFDMLIINLYPFEETIKKTKKSDEIIEMIDIGGHSLIRAAIKNYTKTTPIVSPTDYKQIIRKLPNSKLRRKNTQ

Radius of gyration: 17.26 Å; chains: 1; bounding box: 34×28×50 Å